Protein AF-A0A946J4W1-F1 (afdb_monomer_lite)

Foldseek 3Di:
DKDKDKDAFQQKDAQDVPNQEPDGTGHGGTKIKIWDWDDDPPDTHGHHIYIGPDDPPDPPPPPPDD

Structure (mmCIF, N/CA/C/O backbone):
data_AF-A0A946J4W1-F1
#
_entry.id   AF-A0A946J4W1-F1
#
loop_
_atom_site.group_PDB
_atom_site.id
_atom_site.type_symbol
_atom_site.label_atom_id
_atom_site.label_alt_id
_atom_site.label_comp_id
_atom_site.label_asym_id
_atom_site.label_entity_id
_atom_site.label_seq_id
_atom_site.pdbx_PDB_ins_code
_atom_site.Cartn_x
_atom_site.Cartn_y
_atom_site.Cartn_z
_atom_site.occupancy
_atom_site.B_iso_or_equiv
_atom_site.auth_seq_id
_atom_site.auth_comp_id
_atom_site.auth_asym_id
_atom_site.auth_atom_id
_atom_site.pdbx_PDB_model_num
ATOM 1 N N . MET A 1 1 ? -12.629 -4.103 9.186 1.00 72.94 1 MET A N 1
ATOM 2 C CA . MET A 1 1 ? -13.129 -3.310 8.038 1.00 72.94 1 MET A CA 1
ATOM 3 C C . MET A 1 1 ? -12.002 -3.085 7.038 1.00 72.94 1 MET A C 1
ATOM 5 O O . MET A 1 1 ? -10.862 -2.886 7.451 1.00 72.94 1 MET A O 1
ATOM 9 N N . TYR A 1 2 ? -12.321 -3.102 5.743 1.00 75.50 2 TYR A N 1
ATOM 10 C CA . TYR A 1 2 ? -11.366 -2.855 4.662 1.00 75.50 2 TYR A CA 1
ATOM 11 C C . TYR A 1 2 ? -11.849 -1.693 3.792 1.00 75.50 2 TYR A C 1
ATOM 13 O O . TYR A 1 2 ? -13.010 -1.670 3.398 1.00 75.50 2 TYR A O 1
ATOM 21 N N . LEU A 1 3 ? -10.970 -0.731 3.5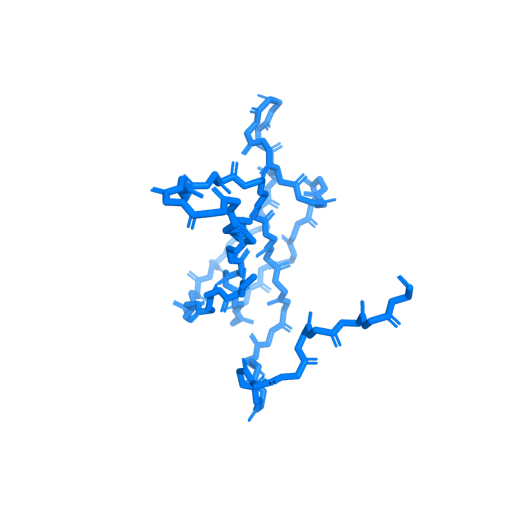11 1.00 78.19 3 LEU A N 1
ATOM 22 C CA . LEU A 1 3 ? -11.230 0.388 2.603 1.00 78.19 3 LEU A CA 1
ATOM 23 C C . LEU A 1 3 ? -10.366 0.205 1.357 1.00 78.19 3 LEU A C 1
ATOM 25 O O . LEU A 1 3 ? -9.156 0.046 1.491 1.00 78.19 3 LEU A O 1
ATOM 29 N N . THR A 1 4 ? -10.949 0.230 0.161 1.00 79.50 4 THR A N 1
ATOM 30 C CA . THR A 1 4 ? -10.183 0.063 -1.083 1.00 79.50 4 THR A CA 1
ATOM 31 C C . THR A 1 4 ? -10.203 1.333 -1.923 1.00 79.50 4 THR A C 1
ATOM 33 O O . THR A 1 4 ? -11.280 1.851 -2.214 1.00 79.50 4 THR A O 1
ATOM 36 N N . SER A 1 5 ? -9.037 1.775 -2.377 1.00 78.75 5 SER A N 1
ATOM 37 C CA . SER A 1 5 ? -8.848 2.934 -3.250 1.00 78.75 5 SER A CA 1
ATOM 38 C C . SER A 1 5 ? -8.178 2.503 -4.550 1.00 78.75 5 SER A C 1
ATOM 40 O O . SER A 1 5 ? -7.257 1.688 -4.541 1.00 78.75 5 SER A O 1
ATOM 42 N N . HIS A 1 6 ? -8.614 3.061 -5.676 1.00 79.25 6 HIS A N 1
ATOM 43 C CA . HIS A 1 6 ? -7.962 2.833 -6.965 1.00 79.25 6 HIS A CA 1
ATOM 44 C C . HIS A 1 6 ? -6.681 3.664 -7.065 1.00 79.25 6 HIS A C 1
ATOM 46 O O . HIS A 1 6 ? -6.669 4.834 -6.679 1.00 79.25 6 HIS A O 1
ATOM 52 N N . MET A 1 7 ? -5.601 3.067 -7.566 1.00 78.88 7 MET A N 1
ATOM 53 C CA . MET A 1 7 ? -4.341 3.767 -7.784 1.00 78.88 7 MET A CA 1
ATOM 54 C C . MET A 1 7 ? -3.598 3.240 -9.014 1.00 78.88 7 MET A C 1
ATOM 56 O O . MET A 1 7 ? -3.606 2.054 -9.329 1.00 78.88 7 MET A O 1
ATOM 60 N N . TYR A 1 8 ? -2.904 4.130 -9.713 1.00 79.00 8 TYR A N 1
ATOM 61 C CA . TYR A 1 8 ? -2.061 3.764 -10.845 1.00 79.00 8 TYR A CA 1
ATOM 62 C C . TYR A 1 8 ? -0.604 4.087 -10.530 1.00 79.00 8 TYR A C 1
ATOM 64 O O . TYR A 1 8 ? -0.297 5.205 -10.118 1.00 79.00 8 TYR A O 1
ATOM 72 N N . GLN A 1 9 ? 0.290 3.116 -10.722 1.00 78.56 9 GLN A N 1
ATOM 73 C CA . GLN A 1 9 ? 1.729 3.282 -10.505 1.00 78.56 9 GLN A CA 1
ATOM 74 C C . GLN A 1 9 ? 2.500 2.876 -11.762 1.00 78.56 9 GLN A C 1
ATOM 76 O O . GLN A 1 9 ? 2.321 1.780 -12.289 1.00 78.56 9 GLN A O 1
ATOM 81 N N . SER A 1 10 ? 3.363 3.767 -12.253 1.00 78.38 10 SER A N 1
ATOM 82 C CA . SER A 1 10 ? 4.183 3.564 -13.456 1.00 78.38 10 SER A CA 1
ATOM 83 C C . SER A 1 10 ? 5.514 2.845 -13.189 1.00 78.38 10 SER A C 1
ATOM 85 O O . SER A 1 10 ? 6.198 2.456 -14.135 1.00 78.38 10 SER A O 1
ATOM 87 N N . TYR A 1 11 ? 5.871 2.642 -11.921 1.00 79.19 11 TYR A N 1
ATOM 88 C CA . TYR A 1 11 ? 7.082 1.961 -11.464 1.00 79.19 11 TYR A CA 1
ATOM 89 C C . TYR A 1 11 ? 6.735 0.908 -10.409 1.00 79.19 11 TYR A C 1
ATOM 91 O O . TYR A 1 11 ? 5.674 0.975 -9.788 1.00 79.19 11 TYR A O 1
ATOM 99 N N . ASP A 1 12 ? 7.624 -0.066 -10.225 1.00 78.12 12 ASP A N 1
ATOM 100 C CA . ASP A 1 12 ? 7.447 -1.090 -9.200 1.00 78.12 12 ASP A CA 1
ATOM 101 C C . ASP A 1 12 ? 7.645 -0.465 -7.814 1.00 78.12 12 ASP A C 1
ATOM 103 O O . ASP A 1 12 ? 8.676 0.159 -7.540 1.00 78.12 12 ASP A O 1
ATOM 107 N N . PHE A 1 13 ? 6.646 -0.596 -6.943 1.00 80.94 13 PHE A N 1
ATOM 108 C CA . PHE A 1 13 ? 6.658 0.028 -5.625 1.00 80.94 13 PHE A CA 1
ATOM 109 C C . PHE A 1 13 ? 7.199 -0.944 -4.578 1.00 80.94 13 PHE A C 1
ATOM 111 O O . PHE A 1 13 ? 6.712 -2.063 -4.425 1.00 80.94 13 PHE A O 1
ATOM 118 N N . SER A 1 14 ? 8.202 -0.493 -3.830 1.00 80.94 14 SER A N 1
ATOM 119 C CA . SER A 1 14 ? 8.740 -1.212 -2.678 1.00 80.94 14 SER A CA 1
ATOM 120 C C . SER A 1 14 ? 8.253 -0.544 -1.399 1.00 80.94 14 SER A C 1
ATOM 122 O O . SER A 1 14 ? 8.360 0.678 -1.258 1.00 80.94 14 SER A O 1
ATOM 124 N N . CYS A 1 15 ? 7.705 -1.333 -0.475 1.00 76.31 15 CYS A N 1
ATOM 125 C CA . CYS A 1 15 ? 7.253 -0.809 0.806 1.00 76.31 15 CYS A CA 1
ATOM 126 C C . CYS A 1 15 ? 8.468 -0.351 1.637 1.00 76.31 15 CYS A C 1
ATOM 128 O O . CYS A 1 15 ? 9.384 -1.148 1.865 1.00 76.31 1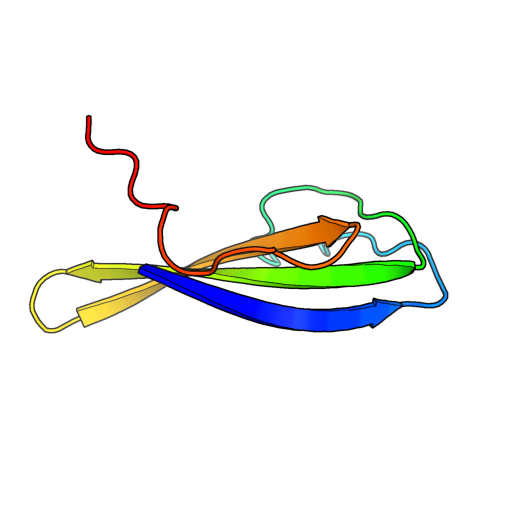5 CYS A O 1
ATOM 130 N N . PRO A 1 16 ? 8.495 0.903 2.130 1.00 78.44 16 PRO A N 1
ATOM 131 C CA . PRO A 1 16 ? 9.556 1.357 3.015 1.00 78.44 16 PRO A CA 1
ATOM 132 C C . PRO A 1 16 ? 9.590 0.542 4.314 1.00 78.44 16 PRO A C 1
ATOM 134 O O . PRO A 1 16 ? 8.556 0.119 4.838 1.00 78.44 16 PRO A O 1
ATOM 137 N N . VAL A 1 17 ? 10.785 0.372 4.883 1.00 73.88 17 VAL A N 1
ATOM 138 C CA . VAL A 1 17 ? 10.952 -0.275 6.193 1.00 73.88 17 VAL A CA 1
ATOM 139 C C . VAL A 1 17 ? 10.118 0.485 7.237 1.00 73.88 17 VAL A C 1
ATOM 141 O O . VAL A 1 17 ? 10.188 1.709 7.310 1.00 73.88 17 VAL A O 1
ATOM 144 N N . ASN A 1 18 ? 9.326 -0.241 8.034 1.00 72.31 18 ASN A N 1
ATOM 145 C CA . ASN A 1 18 ? 8.355 0.269 9.023 1.00 72.31 18 ASN A CA 1
ATOM 146 C C . ASN A 1 18 ? 7.081 0.947 8.483 1.00 72.31 18 ASN A C 1
ATOM 148 O O . ASN A 1 18 ? 6.290 1.441 9.286 1.00 72.31 18 ASN A O 1
ATOM 152 N N . ALA A 1 19 ? 6.804 0.925 7.178 1.00 71.69 19 ALA A N 1
ATOM 153 C CA . ALA A 1 19 ? 5.600 1.563 6.633 1.00 71.69 19 ALA A CA 1
ATOM 154 C C . ALA A 1 19 ? 4.290 0.771 6.844 1.00 71.69 19 ALA A C 1
ATOM 156 O O . ALA A 1 19 ? 3.253 1.200 6.349 1.00 71.69 19 ALA A O 1
ATOM 157 N N . ARG A 1 20 ? 4.319 -0.344 7.599 1.00 72.25 20 ARG A N 1
ATOM 158 C CA . ARG A 1 20 ? 3.168 -1.243 7.832 1.00 72.25 20 ARG A CA 1
ATOM 159 C C . ARG A 1 20 ? 2.438 -1.538 6.519 1.00 72.25 20 ARG A C 1
ATOM 161 O O . ARG A 1 20 ? 1.296 -1.112 6.324 1.00 72.25 20 ARG A O 1
ATOM 168 N N . CYS A 1 21 ? 3.165 -2.180 5.602 1.00 70.31 21 CYS A N 1
ATOM 169 C CA . CYS A 1 21 ? 2.548 -2.792 4.438 1.00 70.31 21 CYS A CA 1
ATOM 170 C C . CYS A 1 21 ? 2.558 -4.313 4.561 1.00 70.31 21 CYS A C 1
ATOM 172 O O . CYS A 1 21 ? 3.528 -4.896 5.046 1.00 70.31 21 CYS A O 1
ATOM 174 N N . PHE A 1 22 ? 1.523 -4.940 4.014 1.00 70.75 22 PHE A N 1
ATOM 175 C CA . PHE A 1 22 ? 1.339 -6.388 4.039 1.00 70.75 22 PHE A CA 1
ATOM 176 C C . PHE A 1 22 ? 2.377 -7.151 3.198 1.00 70.75 22 PHE A C 1
ATOM 178 O O . PHE A 1 22 ? 2.798 -8.243 3.568 1.00 70.75 22 PHE A O 1
ATOM 185 N N . ALA A 1 23 ? 2.795 -6.584 2.061 1.00 71.62 23 ALA A N 1
ATOM 186 C CA . ALA A 1 23 ? 3.814 -7.151 1.182 1.00 71.62 23 ALA A CA 1
ATOM 187 C C . ALA A 1 23 ? 4.977 -6.165 0.943 1.00 71.62 23 ALA A C 1
ATOM 189 O O . ALA A 1 23 ? 4.774 -4.946 0.950 1.00 71.62 23 ALA A O 1
ATOM 190 N N . PRO A 1 24 ? 6.204 -6.679 0.733 1.00 71.19 24 PRO A N 1
ATOM 191 C CA . PRO A 1 24 ? 7.398 -5.852 0.568 1.00 71.19 24 PRO A CA 1
ATOM 192 C C . PRO A 1 24 ? 7.520 -5.233 -0.830 1.00 71.19 24 PRO A C 1
ATOM 194 O O . PRO A 1 24 ? 8.150 -4.190 -0.976 1.00 71.19 24 PRO A O 1
ATOM 197 N N . TRP A 1 25 ? 6.920 -5.849 -1.851 1.00 78.12 25 TRP A N 1
ATOM 198 C CA . TRP A 1 25 ? 7.025 -5.421 -3.244 1.00 78.12 25 TRP A CA 1
ATOM 199 C C . TRP A 1 25 ? 5.682 -5.519 -3.957 1.00 78.12 25 TRP A C 1
ATOM 201 O O . TRP A 1 25 ? 4.921 -6.462 -3.728 1.00 78.12 25 TRP A O 1
ATOM 211 N N . TYR A 1 26 ? 5.433 -4.563 -4.849 1.00 79.25 26 TYR A N 1
ATOM 212 C CA . TYR A 1 26 ? 4.203 -4.450 -5.609 1.00 79.25 26 TYR A CA 1
ATOM 213 C C . TYR A 1 26 ? 4.489 -4.119 -7.080 1.00 79.25 26 TYR A C 1
ATOM 215 O O . TYR A 1 26 ? 5.251 -3.188 -7.362 1.00 79.25 26 TYR A O 1
ATOM 223 N N . PRO A 1 27 ? 3.871 -4.850 -8.024 1.00 73.31 27 PRO A N 1
ATOM 224 C CA . PRO A 1 27 ? 4.095 -4.648 -9.449 1.00 73.31 27 PRO A CA 1
ATOM 225 C C . PRO A 1 27 ? 3.519 -3.312 -9.928 1.00 73.31 27 PRO A C 1
ATOM 227 O O . PRO A 1 27 ? 2.476 -2.861 -9.448 1.00 73.31 27 PRO A O 1
ATOM 230 N N . ARG A 1 28 ? 4.162 -2.703 -10.927 1.00 80.25 28 ARG A N 1
ATOM 231 C CA . ARG A 1 28 ? 3.615 -1.556 -11.668 1.00 80.25 28 ARG A CA 1
ATOM 232 C C . ARG A 1 28 ? 2.288 -1.892 -12.364 1.00 80.25 28 ARG A C 1
ATOM 234 O O . ARG A 1 28 ? 2.103 -3.002 -12.864 1.00 80.25 28 ARG A O 1
ATOM 241 N N . GLY A 1 29 ? 1.407 -0.901 -12.489 1.00 81.94 29 GLY A N 1
ATOM 242 C CA . GLY A 1 29 ? 0.161 -1.006 -13.246 1.00 81.94 29 GLY A CA 1
ATOM 243 C C . GLY A 1 29 ? -1.053 -0.377 -12.565 1.00 81.94 29 GLY A C 1
ATOM 244 O O . GLY A 1 29 ? -0.944 0.496 -11.700 1.00 81.94 29 GLY A O 1
ATOM 245 N N . GLN A 1 30 ? -2.232 -0.814 -13.015 1.00 78.81 30 GLN A N 1
ATOM 246 C CA . GLN A 1 30 ? -3.502 -0.571 -12.333 1.00 78.81 30 GLN A CA 1
ATOM 247 C C . GLN A 1 30 ? -3.517 -1.402 -11.060 1.00 78.81 30 GLN A C 1
ATOM 249 O O . GLN A 1 30 ? -3.521 -2.627 -11.132 1.00 78.81 30 GLN A O 1
ATOM 254 N N . ASN A 1 31 ? -3.536 -0.729 -9.924 1.00 80.50 31 ASN A N 1
ATOM 255 C CA . ASN A 1 31 ? -3.445 -1.342 -8.620 1.00 80.50 31 ASN A CA 1
ATOM 256 C C . ASN A 1 31 ? -4.562 -0.803 -7.720 1.00 80.50 31 ASN A C 1
ATOM 258 O O . ASN A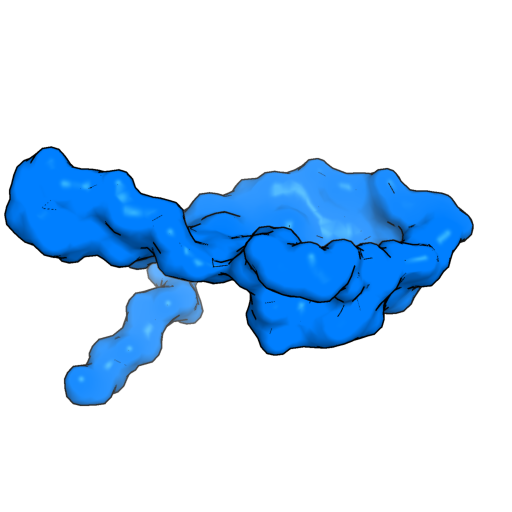 1 31 ? -5.161 0.246 -7.957 1.00 80.50 31 ASN A O 1
ATOM 262 N N . THR A 1 32 ? -4.818 -1.508 -6.634 1.00 82.12 32 THR A N 1
ATOM 263 C CA . THR A 1 32 ? -5.768 -1.098 -5.611 1.00 82.12 32 THR A CA 1
ATOM 264 C C . THR A 1 32 ? -5.071 -1.061 -4.274 1.00 82.12 32 THR A C 1
ATOM 266 O O . THR A 1 32 ? -4.487 -2.051 -3.841 1.00 82.12 32 THR A O 1
ATOM 269 N N . LEU A 1 33 ? -5.165 0.082 -3.609 1.00 80.12 33 LEU A N 1
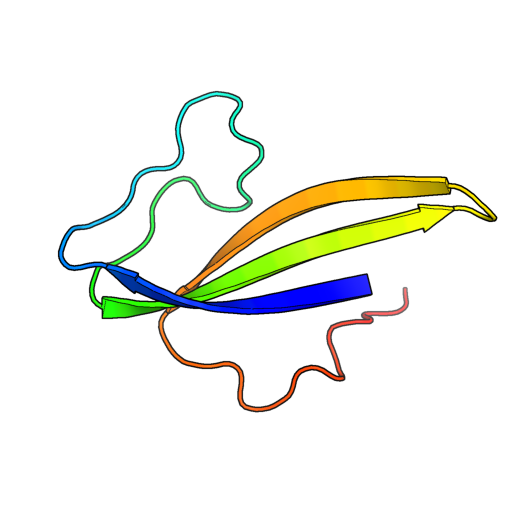ATOM 270 C CA . LEU A 1 33 ? -4.720 0.262 -2.243 1.00 80.12 33 LEU A CA 1
ATOM 271 C C . LEU A 1 33 ? -5.825 -0.188 -1.291 1.00 80.12 33 LEU A C 1
ATOM 273 O O . LEU A 1 33 ? -6.904 0.394 -1.263 1.00 80.12 33 LEU A O 1
ATOM 277 N N . VAL A 1 34 ? -5.556 -1.223 -0.513 1.00 82.38 34 VAL A N 1
ATOM 278 C CA . VAL A 1 34 ? -6.456 -1.765 0.498 1.00 82.38 34 VAL A CA 1
ATOM 279 C C . VAL A 1 34 ? -5.934 -1.366 1.870 1.00 82.38 34 VAL A C 1
ATOM 281 O O . VAL A 1 34 ? -4.830 -1.737 2.256 1.00 82.38 34 VAL A O 1
ATOM 284 N N . HIS A 1 35 ? -6.743 -0.644 2.630 1.00 81.75 35 HIS A N 1
ATOM 285 C CA . HIS A 1 35 ? -6.470 -0.275 4.010 1.00 81.75 35 HIS A CA 1
ATOM 286 C C . HIS A 1 35 ? -7.247 -1.187 4.952 1.00 81.75 35 HIS A C 1
ATOM 288 O O . HIS A 1 35 ? -8.474 -1.278 4.864 1.00 81.75 35 HIS A O 1
ATOM 294 N N . LYS A 1 36 ? -6.548 -1.832 5.884 1.00 81.56 36 LYS A N 1
ATOM 295 C CA . LYS A 1 36 ? -7.146 -2.632 6.949 1.00 81.56 36 LYS A CA 1
ATOM 296 C C . LYS A 1 36 ? -7.286 -1.785 8.203 1.00 81.56 36 LYS A C 1
ATOM 298 O O . LYS A 1 36 ? -6.300 -1.343 8.800 1.00 81.56 36 LYS A O 1
ATOM 303 N N . VAL A 1 37 ? -8.526 -1.622 8.638 1.00 80.88 37 VAL A N 1
ATOM 304 C CA . VAL A 1 37 ? -8.865 -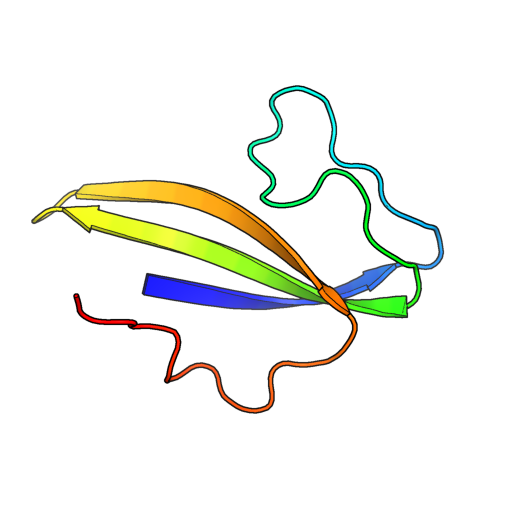0.891 9.854 1.00 80.88 37 VAL A CA 1
ATOM 305 C C . VAL A 1 37 ? -9.619 -1.822 10.789 1.00 80.88 37 VAL A C 1
ATOM 307 O O . VAL A 1 37 ? -10.603 -2.461 10.399 1.00 80.88 37 VAL A O 1
ATOM 310 N N . ASN A 1 38 ? -9.131 -1.931 12.021 1.00 81.06 38 ASN A N 1
ATOM 311 C CA . ASN A 1 38 ? -9.809 -2.677 13.067 1.00 81.06 38 ASN A CA 1
ATOM 312 C C . ASN A 1 38 ? -10.673 -1.723 13.891 1.00 81.06 38 ASN A C 1
ATOM 314 O O . ASN A 1 38 ? -10.220 -0.636 14.253 1.00 81.06 38 ASN A O 1
ATOM 318 N N . ILE A 1 39 ? -11.905 -2.136 14.161 1.00 79.88 39 ILE A N 1
ATOM 319 C CA . ILE A 1 39 ? -12.857 -1.380 14.969 1.00 79.88 39 ILE A CA 1
ATOM 320 C C . ILE A 1 39 ? -12.996 -2.143 16.282 1.00 79.88 39 ILE A C 1
ATOM 322 O O . ILE A 1 39 ? -13.474 -3.271 16.300 1.00 79.88 39 ILE A O 1
ATOM 326 N N . ASP A 1 40 ? -12.529 -1.532 17.363 1.00 79.88 40 ASP A N 1
ATOM 327 C CA . ASP A 1 40 ? -12.519 -2.096 18.710 1.00 79.88 40 ASP A CA 1
ATOM 328 C C . ASP A 1 40 ? -13.373 -1.187 19.604 1.00 79.88 40 ASP A C 1
ATOM 330 O O . ASP A 1 40 ? -12.918 -0.142 20.085 1.00 79.88 40 ASP A O 1
ATOM 334 N N . GLY A 1 41 ? -14.666 -1.511 19.705 1.00 80.81 41 GLY A N 1
ATOM 335 C CA . GLY A 1 41 ? -15.672 -0.653 20.333 1.00 80.81 41 GLY A CA 1
ATOM 336 C C . GLY A 1 41 ? -15.753 0.722 19.660 1.00 80.81 41 GLY A C 1
ATOM 337 O O . GLY A 1 41 ? -16.157 0.832 18.506 1.00 80.81 41 GLY A O 1
ATOM 338 N N . ASN A 1 42 ? -15.343 1.771 20.383 1.00 78.88 42 ASN A N 1
ATOM 339 C CA . ASN A 1 42 ? -15.335 3.164 19.910 1.00 78.88 42 ASN A CA 1
ATOM 340 C C . ASN A 1 42 ? -13.971 3.613 19.337 1.00 78.88 42 ASN A C 1
ATOM 342 O O . ASN A 1 42 ? -13.763 4.802 19.094 1.00 78.88 42 ASN A O 1
ATOM 346 N N . SER A 1 43 ? -13.014 2.690 19.173 1.00 73.88 43 SER A N 1
ATOM 347 C CA . SER A 1 43 ? -11.657 2.970 18.688 1.00 73.88 43 SER A CA 1
ATOM 348 C C . SER A 1 43 ? -11.433 2.398 17.287 1.00 73.88 43 SER A C 1
ATOM 350 O O . SER A 1 43 ? -11.577 1.199 17.058 1.00 73.88 43 SER A O 1
ATOM 352 N N . LEU A 1 44 ? -11.035 3.262 16.350 1.00 79.19 44 LEU A N 1
ATOM 353 C CA . LEU A 1 44 ? -10.620 2.904 14.992 1.00 79.19 44 LEU A CA 1
ATOM 354 C C . LEU A 1 44 ? -9.088 2.806 14.957 1.00 79.19 44 LEU A C 1
ATOM 356 O O . LEU A 1 44 ? -8.390 3.817 15.042 1.00 79.19 44 LEU A O 1
ATOM 360 N N . LYS A 1 45 ? -8.551 1.588 14.852 1.00 80.62 45 LYS A N 1
ATOM 361 C CA . LYS A 1 45 ? -7.105 1.325 14.803 1.00 80.62 45 LYS A CA 1
ATOM 362 C C . LYS A 1 45 ? -6.694 0.947 13.383 1.00 80.62 45 LYS A C 1
ATOM 364 O O . LYS A 1 45 ? -7.081 -0.108 12.878 1.00 80.62 45 LYS A O 1
ATOM 369 N N . TYR A 1 46 ? -5.873 1.785 12.752 1.00 78.19 46 TYR A N 1
ATOM 370 C CA . TYR A 1 46 ? -5.239 1.452 11.477 1.00 78.19 46 TYR A CA 1
ATOM 371 C C . TYR A 1 46 ? -4.226 0.325 11.686 1.00 78.19 46 TYR A C 1
ATOM 373 O O . TYR A 1 46 ? -3.267 0.484 12.448 1.00 78.19 46 TYR A O 1
ATOM 381 N N . GLN A 1 47 ? -4.461 -0.821 11.048 1.00 80.88 47 GLN A N 1
ATOM 382 C CA . GLN A 1 47 ? -3.588 -1.980 11.195 1.00 80.88 47 GLN A CA 1
ATOM 383 C C . GLN A 1 47 ? -2.522 -2.005 10.111 1.00 80.88 47 GLN A C 1
ATOM 385 O O . GLN A 1 47 ? -1.336 -2.007 10.431 1.00 80.88 47 GLN A O 1
ATOM 390 N N . ASP A 1 48 ? -2.949 -2.027 8.852 1.00 78.81 48 ASP A N 1
ATOM 391 C CA . ASP A 1 48 ? -2.069 -2.360 7.738 1.00 78.81 48 ASP A CA 1
ATOM 392 C C . ASP A 1 48 ? -2.618 -1.811 6.417 1.00 78.81 48 ASP A C 1
ATOM 394 O O . ASP A 1 48 ? -3.808 -1.497 6.299 1.00 78.81 48 ASP A O 1
ATOM 398 N N . SER A 1 49 ? -1.752 -1.732 5.417 1.00 79.00 49 SER A N 1
ATOM 399 C CA . SER A 1 49 ? -2.104 -1.421 4.033 1.00 79.00 49 SER A CA 1
ATOM 400 C C . SER A 1 49 ? -1.515 -2.459 3.094 1.00 79.00 49 SER A C 1
ATOM 402 O O . SER A 1 49 ? -0.382 -2.898 3.257 1.00 79.00 49 SER A O 1
ATOM 404 N N . THR A 1 50 ? -2.235 -2.808 2.041 1.00 77.50 50 THR A N 1
ATOM 405 C CA . THR A 1 50 ? -1.673 -3.603 0.955 1.00 77.50 50 THR A CA 1
ATOM 406 C C . THR A 1 50 ? -2.039 -3.021 -0.386 1.00 77.50 50 THR A C 1
ATOM 408 O O . THR A 1 50 ? -3.043 -2.332 -0.535 1.00 77.50 50 THR A O 1
ATOM 411 N N . ILE A 1 51 ? -1.196 -3.293 -1.362 1.00 79.62 51 ILE A N 1
ATOM 412 C CA . ILE A 1 51 ? -1.424 -2.940 -2.745 1.00 79.62 51 ILE A CA 1
ATOM 413 C C . ILE A 1 51 ? -1.687 -4.245 -3.491 1.00 79.62 51 ILE A C 1
ATOM 415 O O . ILE A 1 51 ? -0.878 -5.167 -3.465 1.00 79.62 51 ILE A O 1
ATOM 419 N N . VAL A 1 52 ? -2.830 -4.337 -4.154 1.00 78.25 52 VAL A N 1
ATOM 420 C CA . VAL A 1 52 ? -3.202 -5.513 -4.942 1.00 78.25 52 VAL A CA 1
ATOM 421 C C . VAL A 1 52 ? -3.247 -5.110 -6.411 1.00 78.25 52 VAL A C 1
ATOM 423 O O . VAL A 1 52 ? -3.888 -4.106 -6.724 1.00 78.25 52 VAL A O 1
ATOM 426 N N . PRO A 1 53 ? -2.584 -5.839 -7.323 1.00 75.38 53 PRO A N 1
ATOM 427 C CA . PRO A 1 53 ? -2.712 -5.565 -8.746 1.00 75.38 53 PRO A CA 1
ATOM 428 C C . PRO A 1 53 ? -4.144 -5.813 -9.226 1.00 75.38 53 PRO A C 1
ATOM 430 O O . PRO A 1 53 ? -4.782 -6.797 -8.857 1.00 75.38 53 PRO A O 1
ATOM 433 N N . GLY A 1 54 ? -4.639 -4.920 -10.076 1.00 73.50 54 GLY A N 1
ATOM 434 C CA . GLY A 1 54 ? -6.007 -4.915 -10.582 1.00 73.50 54 GLY A CA 1
ATOM 435 C C . GLY A 1 54 ? -6.967 -4.053 -9.758 1.00 73.50 54 GLY A C 1
ATOM 436 O O . GLY A 1 54 ? -6.563 -3.231 -8.933 1.00 73.50 54 GLY A O 1
ATOM 437 N N . SER A 1 55 ? -8.263 -4.224 -10.024 1.00 68.50 55 SER A N 1
ATOM 438 C CA . SER A 1 55 ? -9.369 -3.546 -9.337 1.00 68.50 55 SER A CA 1
ATOM 439 C C . SER A 1 55 ? -10.226 -4.567 -8.574 1.00 68.50 55 SER A C 1
ATOM 441 O O . SER A 1 55 ? -10.552 -5.617 -9.133 1.00 68.50 55 SER A O 1
ATOM 443 N N . PRO A 1 56 ? -10.595 -4.312 -7.303 1.00 64.75 56 PRO A N 1
ATOM 444 C CA . PRO A 1 56 ? -11.455 -5.203 -6.546 1.00 64.75 56 PRO A CA 1
ATOM 445 C C . PRO A 1 56 ? -12.848 -5.155 -7.163 1.00 64.75 56 PRO A C 1
ATOM 447 O O . PRO A 1 56 ? -13.479 -4.102 -7.224 1.00 64.75 56 PRO A O 1
ATOM 450 N N . LEU A 1 57 ? -13.334 -6.309 -7.612 1.00 63.31 57 LEU A N 1
ATOM 451 C CA . LEU A 1 57 ? -14.670 -6.434 -8.199 1.00 63.31 57 LEU A CA 1
ATOM 452 C C . LEU A 1 57 ? -15.779 -6.229 -7.151 1.00 63.31 57 LEU A C 1
ATOM 454 O O . LEU A 1 57 ? -16.894 -5.859 -7.504 1.00 63.31 57 LEU A O 1
ATOM 458 N N . THR A 1 58 ? -15.475 -6.427 -5.862 1.00 57.94 58 THR A N 1
ATOM 459 C CA . THR A 1 58 ? -16.423 -6.274 -4.750 1.00 57.94 58 THR A CA 1
ATOM 460 C C . THR A 1 58 ? -1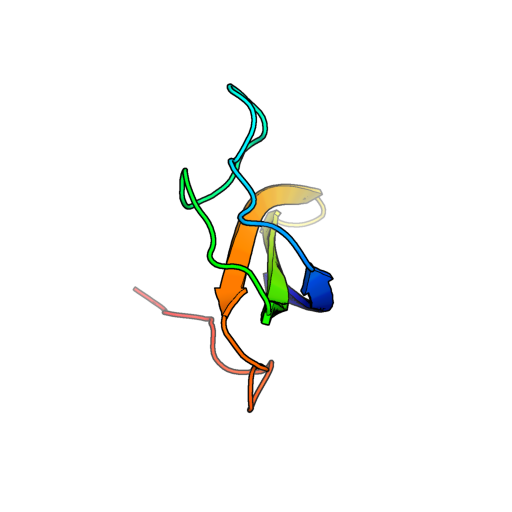5.713 -5.829 -3.468 1.00 57.94 58 THR A C 1
ATOM 462 O O . THR A 1 58 ? -14.749 -6.458 -3.041 1.00 57.94 58 THR A O 1
ATOM 465 N N . GLN A 1 59 ? -16.218 -4.778 -2.812 1.00 56.88 59 GLN A N 1
ATOM 466 C CA . GLN A 1 59 ? -15.682 -4.243 -1.544 1.00 56.88 59 GLN A CA 1
ATOM 467 C C . GLN A 1 59 ? -16.235 -4.948 -0.286 1.00 56.88 59 GLN A C 1
ATOM 469 O O . GLN A 1 59 ? -15.856 -4.613 0.831 1.00 56.88 59 GLN A O 1
ATOM 474 N N . TYR A 1 60 ? -17.156 -5.904 -0.461 1.00 51.41 60 TYR A N 1
ATOM 475 C CA . TYR A 1 60 ? -18.074 -6.350 0.594 1.00 51.41 60 TYR A CA 1
ATOM 476 C C . TYR A 1 60 ? -17.681 -7.644 1.330 1.00 51.41 60 TYR A C 1
ATOM 478 O O . TYR A 1 60 ? -18.356 -8.006 2.287 1.00 51.41 60 TYR A O 1
ATOM 486 N N . SER A 1 61 ? -16.624 -8.355 0.924 1.00 52.25 61 SER A N 1
ATOM 487 C CA . SER A 1 61 ? -16.369 -9.729 1.400 1.00 52.25 61 SER A CA 1
ATOM 488 C C . SER A 1 61 ? -14.917 -9.986 1.815 1.00 52.25 61 SER A C 1
ATOM 490 O O . SER A 1 61 ? -14.300 -10.948 1.370 1.00 52.25 61 SER A O 1
ATOM 492 N N . MET A 1 62 ? -14.350 -9.112 2.647 1.00 59.59 62 MET A N 1
ATOM 493 C CA . MET A 1 62 ? -13.048 -9.347 3.297 1.00 59.59 62 MET A CA 1
ATOM 494 C C . MET A 1 62 ? -13.198 -9.631 4.802 1.00 59.59 62 MET A C 1
ATOM 496 O O . MET A 1 62 ? -12.241 -9.492 5.552 1.00 59.59 62 MET A O 1
ATOM 500 N N . ASP A 1 63 ? -14.394 -10.007 5.260 1.00 53.84 63 ASP A N 1
ATOM 501 C CA . ASP A 1 63 ? -14.627 -10.468 6.632 1.00 53.84 63 ASP A CA 1
ATOM 502 C C . ASP A 1 63 ? -14.506 -12.000 6.650 1.00 53.84 63 ASP A C 1
ATOM 504 O O . ASP A 1 63 ? -15.473 -12.729 6.439 1.00 53.84 63 ASP A O 1
ATOM 508 N N . GLU A 1 64 ? -13.281 -12.509 6.798 1.00 45.56 64 GLU A N 1
ATOM 509 C CA . GLU A 1 64 ? -13.070 -13.931 7.076 1.00 45.56 64 GLU A CA 1
ATOM 510 C C . GLU A 1 64 ? -13.270 -14.144 8.582 1.00 45.56 64 GLU A C 1
ATOM 512 O O . GLU A 1 64 ? -12.399 -13.838 9.397 1.00 45.56 64 GLU A O 1
ATOM 517 N N . TYR A 1 65 ? -14.469 -14.600 8.951 1.00 41.62 65 TYR A N 1
ATOM 518 C CA . TYR A 1 65 ? -14.797 -15.031 10.307 1.00 41.62 65 TYR A CA 1
ATOM 519 C C . TYR A 1 65 ? -14.039 -16.327 10.617 1.00 41.62 65 TYR A C 1
ATOM 521 O O . TYR A 1 65 ? -14.177 -17.314 9.888 1.00 41.62 65 TYR A O 1
ATOM 529 N N . LYS A 1 66 ? -13.275 -16.346 11.710 1.00 41.44 66 LYS A N 1
ATOM 530 C CA . LYS A 1 66 ? -12.795 -17.580 12.334 1.00 41.44 66 LYS A CA 1
ATOM 531 C C . LYS A 1 66 ? -12.985 -17.509 13.838 1.00 41.44 66 LYS A C 1
ATOM 533 O O . LYS A 1 66 ? -12.591 -16.473 14.417 1.00 41.44 66 LYS A O 1
#

Radius of gyration: 12.88 Å; chains: 1; bounding box: 29×21×34 Å

Secondary structure (DSSP, 8-state):
-EEEEEEEESS-EEPPTTS-BSSSEE-SEEEEEEEEEEEETTEEEEEEEEEEES--S-SS------

Sequence (66 aa):
MYLTSHMYQSYDFSCPVNARCFAPWYPRGQNTLVHKVNIDGNSLKYQDSTIVPGSPLTQYSMDEYK

pLDDT: mean 73.64, std 10.06, range [41.44, 82.38]